Protein AF-A0AAN6H1N3-F1 (afdb_monomer_lite)

Secondary structure (DSSP, 8-state):
--SS--SS-HHHHHH-GGGGHHHHTT-SS-HHHHHHHHHHHHHHHHHHHHHHHHHHTT----STT------TTT--

Structure (mmCIF, N/CA/C/O backbone):
data_AF-A0AAN6H1N3-F1
#
_entry.id   AF-A0AAN6H1N3-F1
#
loop_
_atom_site.group_PDB
_atom_site.id
_atom_site.type_symbol
_atom_site.label_atom_id
_atom_site.label_alt_id
_atom_site.label_comp_id
_atom_site.label_asym_id
_atom_site.label_entity_id
_atom_site.label_seq_id
_atom_site.pdbx_PDB_ins_code
_atom_site.Cartn_x
_atom_site.Cartn_y
_atom_site.Cartn_z
_atom_site.occupancy
_atom_site.B_iso_or_equiv
_atom_site.auth_seq_id
_atom_site.auth_comp_id
_atom_site.auth_asym_id
_atom_site.auth_atom_id
_atom_site.pdbx_PDB_model_num
ATOM 1 N N . MET A 1 1 ? -11.072 9.928 3.283 1.00 71.00 1 MET A N 1
ATOM 2 C CA . MET A 1 1 ? -12.170 9.588 4.212 1.00 71.00 1 MET A CA 1
ATOM 3 C C . MET A 1 1 ? -11.701 9.896 5.623 1.00 71.00 1 MET A C 1
ATOM 5 O O . MET A 1 1 ? -10.554 9.579 5.909 1.00 71.00 1 MET A O 1
ATOM 9 N N . GLY A 1 2 ? -12.488 10.571 6.466 1.00 79.19 2 GLY A N 1
ATOM 10 C CA . GLY A 1 2 ? -12.035 10.840 7.840 1.00 79.19 2 GLY A CA 1
ATOM 11 C C . GLY A 1 2 ? -12.935 11.733 8.696 1.00 79.19 2 GLY A C 1
ATOM 12 O O . GLY A 1 2 ? -13.116 11.433 9.864 1.00 79.19 2 GLY A O 1
ATOM 13 N N . ILE A 1 3 ? -13.520 12.805 8.146 1.00 75.25 3 ILE A N 1
ATOM 14 C CA . ILE A 1 3 ? -14.339 13.750 8.941 1.00 75.25 3 ILE A CA 1
ATOM 15 C C . ILE A 1 3 ? -15.849 13.489 8.836 1.00 75.25 3 ILE A C 1
ATOM 17 O O . ILE A 1 3 ? -16.559 13.711 9.806 1.00 75.25 3 ILE A O 1
ATOM 21 N N . LEU A 1 4 ? -16.345 13.008 7.691 1.00 84.75 4 LEU A N 1
ATOM 22 C CA . LEU A 1 4 ? -17.782 12.790 7.440 1.00 84.75 4 LEU A CA 1
ATOM 23 C C . LEU A 1 4 ? -18.104 11.340 7.046 1.00 84.75 4 LEU A C 1
ATOM 25 O O . LEU A 1 4 ? -19.088 11.093 6.357 1.00 84.75 4 LEU A O 1
ATOM 29 N N . ASP A 1 5 ? -17.246 10.394 7.420 1.00 82.62 5 ASP A N 1
ATOM 30 C CA . ASP A 1 5 ? -17.439 8.987 7.072 1.00 82.62 5 ASP A CA 1
ATOM 31 C C . ASP A 1 5 ? -18.275 8.308 8.163 1.00 82.62 5 ASP A C 1
ATOM 33 O O . ASP A 1 5 ? -17.828 8.179 9.303 1.00 8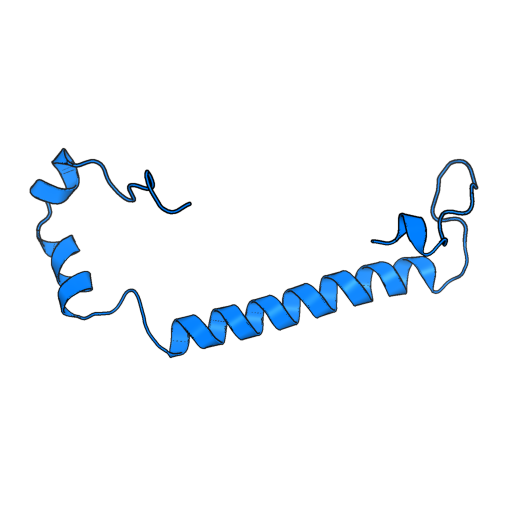2.62 5 ASP A O 1
ATOM 37 N N . GLN A 1 6 ? -19.517 7.950 7.831 1.00 79.56 6 GLN A N 1
ATOM 38 C CA . GLN A 1 6 ? -20.430 7.227 8.714 1.00 79.56 6 GLN A CA 1
ATOM 39 C C . GLN A 1 6 ? -20.655 5.828 8.144 1.00 79.56 6 GLN A C 1
ATOM 41 O O . GLN A 1 6 ? -21.267 5.682 7.089 1.00 79.56 6 GLN A O 1
ATOM 46 N N . ASP A 1 7 ? -20.202 4.801 8.862 1.00 75.06 7 ASP A N 1
ATOM 47 C CA . ASP A 1 7 ? -20.374 3.401 8.447 1.00 75.06 7 ASP A CA 1
ATOM 48 C C . ASP A 1 7 ? -21.860 2.970 8.516 1.00 75.06 7 ASP A C 1
ATOM 50 O O . ASP A 1 7 ? -22.329 2.135 7.744 1.00 75.06 7 ASP A O 1
ATOM 54 N N . VAL A 1 8 ? -22.640 3.588 9.417 1.00 74.81 8 VAL A N 1
ATOM 55 C CA . VAL A 1 8 ? -24.088 3.376 9.597 1.00 74.81 8 VAL A CA 1
ATOM 56 C C . VAL A 1 8 ? -24.808 4.659 10.030 1.00 74.81 8 VAL A C 1
ATOM 58 O O . VAL A 1 8 ? -24.247 5.501 10.726 1.00 74.81 8 VAL A O 1
ATOM 61 N N . ASN A 1 9 ? -26.084 4.782 9.648 1.00 79.69 9 ASN A N 1
ATOM 62 C CA . ASN A 1 9 ? -26.963 5.898 10.020 1.00 79.69 9 ASN A CA 1
ATOM 63 C C . ASN A 1 9 ? -27.292 5.880 11.528 1.00 79.69 9 ASN A C 1
ATOM 65 O O . ASN A 1 9 ? -27.612 4.825 12.084 1.00 79.69 9 ASN A O 1
ATOM 69 N N . ASP A 1 10 ? -27.300 7.053 12.164 1.00 72.00 10 ASP A N 1
ATOM 70 C CA . ASP A 1 10 ? -27.513 7.290 13.600 1.00 72.00 10 ASP A CA 1
ATOM 71 C C . ASP A 1 10 ? -28.685 6.500 14.217 1.00 72.00 10 ASP A C 1
ATOM 73 O O . ASP A 1 10 ? -28.583 5.988 15.335 1.00 72.00 10 ASP A O 1
ATOM 77 N N . LYS A 1 11 ? -29.799 6.339 13.486 1.00 74.00 11 LYS A N 1
ATOM 78 C CA . LYS A 1 11 ? -30.978 5.591 13.972 1.00 74.00 11 LYS A CA 1
ATOM 79 C C . LYS A 1 11 ? -30.710 4.091 14.140 1.00 74.00 11 LYS A C 1
ATOM 81 O O . LYS A 1 11 ? -31.260 3.471 15.047 1.00 74.00 11 LYS A O 1
ATOM 86 N N . VAL A 1 12 ? -29.878 3.509 13.277 1.00 68.12 12 VAL A N 1
ATOM 87 C CA . VAL A 1 12 ? -29.517 2.081 13.306 1.00 68.12 12 VAL A CA 1
ATOM 88 C C . VAL A 1 12 ? -28.433 1.826 14.356 1.00 68.12 12 VAL A C 1
ATOM 90 O O . VAL A 1 12 ? -28.501 0.822 15.065 1.00 68.12 12 VAL A O 1
ATOM 93 N N . SER A 1 13 ? -27.510 2.775 14.542 1.00 69.69 13 SER A N 1
ATOM 94 C CA . SER A 1 13 ? -26.493 2.734 15.604 1.00 69.69 13 SER A CA 1
ATOM 95 C C . SER A 1 13 ? -27.100 2.714 17.011 1.00 69.69 13 SER A C 1
ATOM 97 O O . SER A 1 13 ? -26.590 2.028 17.893 1.00 69.69 13 SER A O 1
ATOM 99 N N . LEU A 1 14 ? -28.218 3.420 17.220 1.00 72.06 14 LEU A N 1
ATOM 100 C CA . LEU A 1 14 ? -28.957 3.409 18.490 1.00 72.06 14 LEU A CA 1
ATOM 101 C C . LEU A 1 14 ? -29.812 2.144 18.680 1.00 72.06 14 LEU A C 1
ATOM 103 O O . LEU A 1 14 ? -30.019 1.711 19.811 1.00 72.06 14 LEU A O 1
ATOM 107 N N . ALA A 1 15 ? -30.301 1.543 17.590 1.00 75.44 15 ALA A N 1
ATOM 108 C CA . ALA A 1 15 ? -31.145 0.347 17.635 1.00 75.44 15 ALA A CA 1
ATOM 109 C C . ALA A 1 15 ? -30.351 -0.953 17.876 1.00 75.44 15 ALA A C 1
ATOM 111 O O . ALA A 1 15 ? -30.907 -1.915 18.406 1.00 75.44 15 ALA A O 1
ATOM 112 N N . VAL A 1 16 ? -29.062 -0.994 17.508 1.00 72.94 16 VAL A N 1
ATOM 113 C CA . VAL A 1 16 ? -28.191 -2.174 17.661 1.00 72.94 16 VAL A CA 1
ATOM 114 C C . VAL A 1 16 ? -26.978 -1.833 18.541 1.00 72.94 16 VAL A C 1
ATOM 116 O O . VAL A 1 16 ? -25.882 -1.588 18.031 1.00 72.94 16 VAL A O 1
ATOM 119 N N . PRO A 1 17 ? -27.116 -1.878 19.882 1.00 69.25 17 PRO A N 1
ATOM 120 C CA . PRO A 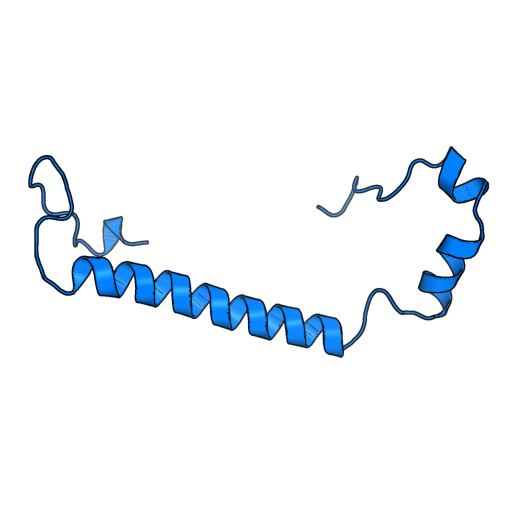1 17 ? -26.036 -1.500 20.801 1.00 69.25 17 PRO A CA 1
ATOM 121 C C . PRO A 1 17 ? -24.812 -2.435 20.742 1.00 69.25 17 PRO A C 1
ATOM 123 O O . PRO A 1 17 ? -23.752 -2.111 21.273 1.00 69.25 17 PRO A O 1
ATOM 126 N N . GLY A 1 18 ? -24.921 -3.588 20.070 1.00 72.25 18 GLY A N 1
ATOM 127 C CA . GLY A 1 18 ? -23.813 -4.530 19.877 1.00 72.25 18 GLY A CA 1
ATOM 128 C C . GLY A 1 18 ? -22.636 -3.966 19.069 1.00 72.25 18 GLY A C 1
ATOM 129 O O . GLY A 1 18 ? -21.509 -4.420 19.260 1.00 72.25 18 GLY A O 1
ATOM 130 N N . LEU A 1 19 ? -22.860 -2.953 18.223 1.00 72.94 19 LEU A N 1
ATOM 131 C CA . LEU A 1 19 ? -21.815 -2.323 17.403 1.00 72.94 19 LEU A CA 1
ATOM 132 C C . LEU A 1 19 ? -20.761 -1.592 18.254 1.00 72.94 19 LEU A C 1
ATOM 134 O O . LEU A 1 19 ? -19.579 -1.619 17.924 1.00 72.94 19 LEU A O 1
ATOM 138 N N . TYR A 1 20 ? -21.152 -1.031 19.404 1.00 74.12 20 TYR A N 1
ATOM 139 C CA . TYR A 1 20 ? -20.231 -0.331 20.310 1.00 74.12 20 TYR A CA 1
ATOM 140 C C . TYR A 1 20 ? -19.209 -1.268 20.975 1.00 74.12 20 TYR A C 1
ATOM 142 O O . TYR A 1 20 ? -18.099 -0.862 21.328 1.00 74.12 20 TYR A O 1
ATOM 150 N N . ARG A 1 21 ? -19.549 -2.555 21.111 1.00 75.50 21 ARG A N 1
ATOM 151 C CA . ARG A 1 21 ? -18.696 -3.550 21.773 1.00 75.50 21 ARG A CA 1
ATOM 152 C C . ARG A 1 21 ? -17.351 -3.737 21.063 1.00 75.50 21 ARG A C 1
ATOM 154 O O . ARG A 1 21 ? -16.332 -3.894 21.731 1.00 75.50 21 ARG A O 1
ATOM 161 N N . ARG A 1 22 ? -17.327 -3.608 19.731 1.00 72.50 22 ARG A N 1
ATOM 162 C CA . ARG A 1 22 ? -16.096 -3.642 18.920 1.00 72.50 22 ARG A CA 1
ATOM 163 C C . ARG A 1 22 ? -15.106 -2.528 19.271 1.00 72.50 22 ARG A C 1
ATOM 165 O O . ARG A 1 22 ? -13.897 -2.759 19.215 1.00 72.50 22 ARG A O 1
ATOM 172 N N . GLY A 1 23 ? -15.607 -1.355 19.667 1.00 77.12 23 GLY A N 1
ATOM 173 C CA . GLY A 1 23 ? -14.784 -0.235 20.126 1.00 77.12 23 GLY A CA 1
ATOM 174 C C . GLY A 1 23 ? -14.136 -0.508 21.485 1.00 77.12 23 GLY A C 1
ATOM 175 O O . GLY A 1 23 ? -12.942 -0.262 21.659 1.00 77.12 23 GLY A O 1
ATOM 176 N N . ILE A 1 24 ? -14.887 -1.095 22.427 1.00 79.31 24 ILE A N 1
ATOM 177 C CA . ILE A 1 24 ? -14.364 -1.509 23.746 1.00 79.31 24 ILE A CA 1
ATOM 178 C C . ILE A 1 24 ? -13.267 -2.569 23.584 1.00 79.31 24 ILE A C 1
ATOM 180 O O . ILE A 1 24 ? -12.224 -2.497 24.233 1.00 79.31 24 ILE A O 1
ATOM 184 N N . GLU A 1 25 ? -13.480 -3.527 22.683 1.00 82.19 25 GLU A N 1
ATOM 185 C CA . GLU A 1 25 ? -12.536 -4.609 22.384 1.00 82.19 25 GLU A CA 1
ATOM 186 C C . GLU A 1 25 ? -11.310 -4.135 21.573 1.00 82.19 25 GLU A C 1
ATOM 188 O O . GLU A 1 25 ? -10.404 -4.927 21.316 1.00 82.19 25 GLU A O 1
ATOM 193 N N . ARG A 1 26 ? -11.247 -2.846 21.186 1.00 74.81 26 ARG A N 1
ATOM 194 C CA . ARG A 1 26 ? -10.176 -2.241 20.364 1.00 74.81 26 ARG A CA 1
ATOM 195 C C . ARG A 1 26 ? -9.882 -3.032 19.083 1.00 74.81 26 ARG A C 1
ATOM 197 O O . ARG A 1 26 ? -8.758 -3.040 18.586 1.00 74.81 26 ARG A O 1
ATOM 204 N N . ALA A 1 27 ? -10.897 -3.691 18.529 1.00 75.06 27 ALA A N 1
ATOM 205 C CA . ALA A 1 27 ? -10.735 -4.586 17.388 1.00 75.06 27 ALA A CA 1
ATOM 206 C C . ALA A 1 27 ? -10.509 -3.837 16.060 1.00 75.06 27 ALA A C 1
ATOM 208 O O . ALA A 1 27 ? -10.049 -4.427 15.083 1.00 75.06 27 ALA A O 1
ATOM 209 N N . GLU A 1 28 ? -10.822 -2.539 16.005 1.00 74.19 28 GLU A N 1
ATOM 210 C CA . GLU A 1 28 ? -10.722 -1.739 14.778 1.00 74.19 28 GLU A CA 1
ATOM 211 C C . GLU A 1 28 ? -9.289 -1.312 14.447 1.00 74.19 28 GLU A C 1
ATOM 213 O O . GLU A 1 28 ? -8.911 -1.298 13.269 1.00 74.19 28 GLU A O 1
ATOM 218 N N . TRP A 1 29 ? -8.482 -1.034 15.478 1.00 76.62 29 TRP A N 1
ATOM 219 C CA . TRP A 1 29 ? -7.073 -0.666 15.364 1.00 76.62 29 TRP A CA 1
ATOM 220 C C . TRP A 1 29 ? -6.197 -1.705 16.061 1.00 76.62 29 TRP A C 1
ATOM 222 O O . TRP A 1 29 ? -5.994 -1.675 17.275 1.00 76.62 29 TRP A O 1
ATOM 232 N N . THR A 1 30 ? -5.658 -2.629 15.270 1.00 87.00 30 THR A N 1
ATOM 233 C CA . THR A 1 30 ? -4.729 -3.655 15.748 1.00 87.00 30 THR A CA 1
ATOM 234 C C . THR A 1 30 ? -3.397 -3.557 15.019 1.00 87.00 30 THR A C 1
ATOM 236 O O . THR A 1 30 ? -3.329 -3.173 13.850 1.00 87.00 30 THR A O 1
ATOM 239 N N . GLN A 1 31 ? -2.324 -3.955 15.705 1.00 89.19 31 GLN A N 1
ATOM 240 C CA . GLN A 1 31 ? -0.974 -3.967 15.140 1.00 89.19 31 GLN A CA 1
ATOM 241 C C . GLN A 1 31 ? -0.896 -4.858 13.892 1.00 89.19 31 GLN A C 1
ATOM 243 O O . GLN A 1 31 ? -0.239 -4.506 12.920 1.00 89.19 31 GLN A O 1
ATOM 248 N N . LEU A 1 32 ? -1.626 -5.978 13.884 1.00 89.94 32 LEU A N 1
ATOM 249 C CA . LEU A 1 32 ? -1.724 -6.857 12.722 1.00 89.94 32 LEU A CA 1
ATOM 250 C C . LEU A 1 32 ? -2.321 -6.116 11.522 1.00 89.94 32 LEU A C 1
ATOM 252 O O . LEU A 1 32 ? -1.730 -6.157 10.449 1.00 89.94 32 LEU A O 1
ATOM 256 N N . LYS A 1 33 ? -3.427 -5.384 11.717 1.00 87.81 33 LYS A N 1
ATOM 257 C CA . LYS A 1 33 ? -4.077 -4.613 10.648 1.00 87.81 33 LYS A CA 1
ATOM 258 C C . LYS A 1 33 ? -3.138 -3.553 10.057 1.00 87.81 33 LYS A C 1
ATOM 260 O O . LYS A 1 33 ? -3.084 -3.391 8.841 1.00 87.81 33 LYS A O 1
ATOM 265 N N . PHE A 1 34 ? -2.355 -2.876 10.900 1.00 90.19 34 PHE A N 1
ATOM 266 C CA . PHE A 1 34 ? -1.327 -1.936 10.444 1.00 90.19 34 PHE A CA 1
ATOM 267 C C . PHE A 1 34 ? -0.295 -2.622 9.538 1.00 90.19 34 PHE A C 1
ATOM 269 O O . PHE A 1 34 ? -0.092 -2.197 8.403 1.00 90.19 34 PHE A O 1
ATOM 276 N N . TRP A 1 35 ? 0.311 -3.720 9.995 1.00 93.06 35 TRP A N 1
ATOM 277 C CA . TRP A 1 35 ? 1.331 -4.419 9.210 1.00 93.06 35 TRP A CA 1
ATOM 278 C C . TRP A 1 35 ? 0.779 -5.059 7.935 1.00 93.06 35 TRP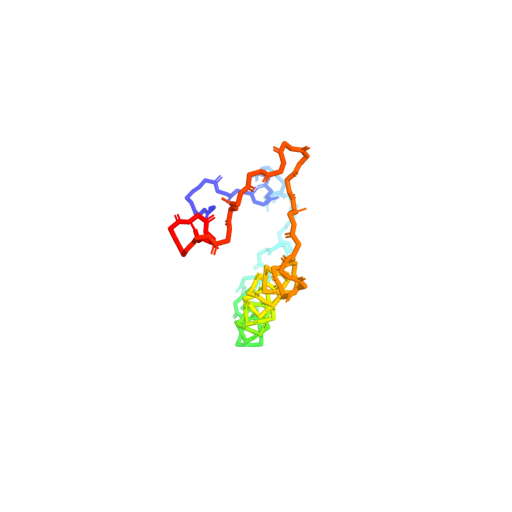 A C 1
ATOM 280 O O . TRP A 1 35 ? 1.483 -5.071 6.927 1.00 93.06 35 TRP A O 1
ATOM 290 N N . THR A 1 36 ? -0.474 -5.526 7.928 1.00 94.94 36 THR A N 1
ATOM 291 C CA . THR A 1 36 ? -1.110 -6.013 6.695 1.00 94.94 36 THR A CA 1
ATOM 292 C C . THR A 1 36 ? -1.276 -4.900 5.668 1.00 94.94 36 THR A C 1
ATOM 294 O O . THR A 1 36 ? -0.973 -5.127 4.503 1.00 94.94 36 THR A O 1
ATOM 297 N N . TYR A 1 37 ? -1.666 -3.687 6.080 1.00 93.69 37 TYR A N 1
ATOM 298 C CA . TYR A 1 37 ? -1.734 -2.547 5.157 1.00 93.69 37 TYR A CA 1
ATOM 299 C C . TYR A 1 37 ? -0.347 -2.087 4.690 1.00 93.69 37 TYR A C 1
ATOM 301 O O . TYR A 1 37 ? -0.186 -1.717 3.531 1.00 93.69 37 TYR A O 1
ATOM 309 N N . MET A 1 38 ? 0.675 -2.154 5.550 1.00 95.19 38 MET A N 1
ATOM 310 C CA . MET A 1 38 ? 2.058 -1.858 5.148 1.00 95.19 38 MET A CA 1
ATOM 311 C C . MET A 1 38 ? 2.579 -2.862 4.109 1.00 95.19 38 MET A C 1
ATOM 313 O O . MET A 1 38 ? 3.231 -2.467 3.143 1.00 95.19 38 MET A O 1
ATOM 317 N N . ALA A 1 39 ? 2.280 -4.152 4.288 1.00 96.00 39 ALA A N 1
ATOM 318 C CA . ALA A 1 39 ? 2.647 -5.199 3.338 1.00 96.00 39 ALA A CA 1
ATOM 319 C C . ALA A 1 39 ? 1.891 -5.059 2.008 1.00 96.00 39 ALA A C 1
ATOM 321 O O . ALA A 1 39 ? 2.500 -5.193 0.948 1.00 96.00 39 ALA A O 1
ATOM 322 N N . ASP A 1 40 ? 0.596 -4.740 2.061 1.00 95.69 40 ASP A N 1
ATOM 323 C CA . ASP A 1 40 ? -0.227 -4.477 0.877 1.00 95.69 40 ASP A CA 1
ATOM 324 C C . ASP A 1 40 ? 0.300 -3.269 0.083 1.00 95.69 40 ASP A C 1
ATOM 326 O O . ASP A 1 40 ? 0.513 -3.367 -1.124 1.00 95.69 40 ASP A O 1
ATOM 330 N N . GLY A 1 41 ? 0.661 -2.175 0.762 1.00 95.50 41 GLY A N 1
ATOM 331 C CA . GLY A 1 41 ? 1.292 -1.013 0.126 1.00 95.50 41 GLY A CA 1
ATOM 332 C C . GLY A 1 41 ? 2.651 -1.328 -0.513 1.00 95.50 41 GLY A C 1
ATOM 333 O O . GLY A 1 41 ? 2.951 -0.865 -1.618 1.00 95.50 41 GLY A O 1
ATOM 334 N N . LEU A 1 42 ? 3.472 -2.165 0.131 1.00 96.31 42 LEU A N 1
ATOM 335 C CA . LEU A 1 42 ? 4.728 -2.643 -0.453 1.00 96.31 42 LEU A CA 1
ATOM 336 C C . LEU A 1 42 ? 4.462 -3.485 -1.708 1.00 96.31 42 LEU A C 1
ATOM 338 O O . LEU A 1 42 ? 5.088 -3.258 -2.742 1.00 96.31 42 LEU A O 1
ATOM 342 N N . TYR A 1 43 ? 3.499 -4.402 -1.661 1.00 95.62 43 TYR A N 1
ATOM 343 C CA . TYR A 1 43 ? 3.106 -5.202 -2.819 1.00 95.62 43 TYR A CA 1
ATOM 344 C C . TYR A 1 43 ? 2.574 -4.334 -3.971 1.00 95.62 43 TYR A C 1
ATOM 346 O O . TYR A 1 43 ? 3.035 -4.467 -5.106 1.00 95.62 43 TYR A O 1
ATOM 354 N N . GLN A 1 44 ? 1.670 -3.393 -3.683 1.00 95.00 44 GLN A N 1
ATOM 355 C CA . GLN A 1 44 ? 1.105 -2.482 -4.677 1.00 95.00 44 GLN A CA 1
ATOM 356 C C . GLN A 1 44 ? 2.184 -1.598 -5.315 1.00 95.00 44 GLN A C 1
ATOM 358 O O . GLN A 1 44 ? 2.187 -1.422 -6.535 1.00 95.00 44 GLN A O 1
ATOM 363 N N . SER A 1 45 ? 3.127 -1.075 -4.524 1.00 94.06 45 SER A N 1
ATOM 364 C CA . SER A 1 45 ? 4.239 -0.275 -5.056 1.00 94.06 45 SER A CA 1
ATOM 365 C C . SER A 1 45 ? 5.165 -1.090 -5.964 1.00 94.06 45 SER A C 1
ATOM 367 O O . SER A 1 45 ? 5.509 -0.618 -7.051 1.00 94.06 45 SER A O 1
ATOM 369 N N . LEU A 1 46 ? 5.502 -2.331 -5.584 1.00 95.56 46 LEU A N 1
ATOM 370 C CA . LEU A 1 46 ? 6.284 -3.237 -6.429 1.00 95.56 46 LEU A CA 1
ATOM 371 C C . LEU A 1 46 ? 5.570 -3.506 -7.753 1.00 95.56 46 LEU A C 1
ATOM 373 O O . LEU A 1 46 ? 6.188 -3.390 -8.809 1.00 95.56 46 LEU A O 1
ATOM 377 N N . ILE A 1 47 ? 4.275 -3.821 -7.717 1.00 94.25 47 ILE A N 1
ATOM 378 C CA . ILE A 1 47 ? 3.508 -4.064 -8.941 1.00 94.25 47 ILE A CA 1
ATOM 379 C C . ILE A 1 47 ? 3.458 -2.818 -9.816 1.00 94.25 47 ILE A C 1
ATOM 381 O O . ILE A 1 47 ? 3.747 -2.924 -11.002 1.00 94.25 47 ILE A O 1
ATOM 385 N N . CYS A 1 48 ? 3.142 -1.649 -9.262 1.00 91.56 48 CYS A N 1
ATOM 386 C CA . CYS A 1 48 ? 3.046 -0.413 -10.041 1.00 91.56 48 CYS A CA 1
ATOM 387 C C . CYS A 1 48 ? 4.369 -0.093 -10.764 1.00 91.56 48 CYS A C 1
ATOM 389 O O . CYS A 1 48 ? 4.380 0.244 -11.953 1.00 91.56 48 CYS A O 1
ATOM 391 N N . TYR A 1 49 ? 5.497 -0.297 -10.076 1.00 89.44 49 TYR A N 1
ATOM 392 C CA . TYR A 1 49 ? 6.825 -0.114 -10.654 1.00 89.44 49 TYR A CA 1
ATOM 393 C C . TYR A 1 49 ? 7.149 -1.167 -11.722 1.00 89.44 49 TYR A C 1
ATOM 395 O O . TYR A 1 49 ? 7.476 -0.829 -12.862 1.00 89.44 49 TYR A O 1
ATOM 403 N N . PHE A 1 50 ? 7.049 -2.454 -11.378 1.00 90.62 50 PHE A N 1
ATOM 404 C CA . PHE A 1 50 ? 7.467 -3.534 -12.273 1.00 90.62 50 PHE A CA 1
ATOM 405 C C . PHE A 1 50 ? 6.541 -3.701 -13.472 1.00 90.62 50 PHE A C 1
ATOM 407 O O . PHE A 1 50 ? 7.014 -4.044 -14.552 1.00 90.62 50 PHE A O 1
ATOM 414 N N . PHE A 1 51 ? 5.250 -3.420 -13.324 1.00 89.56 51 PHE A N 1
ATOM 415 C CA . PHE A 1 51 ? 4.309 -3.431 -14.436 1.00 89.56 51 PHE A CA 1
ATOM 416 C C . PHE A 1 51 ? 4.705 -2.394 -15.491 1.00 89.56 51 PHE A C 1
ATOM 418 O O . PHE A 1 51 ? 4.899 -2.740 -16.657 1.00 89.56 51 PHE A O 1
ATOM 425 N N . THR A 1 52 ? 4.939 -1.151 -15.067 1.00 86.12 52 THR A N 1
ATOM 426 C CA . THR A 1 52 ? 5.403 -0.075 -15.953 1.00 86.12 52 THR A CA 1
ATOM 427 C C . THR A 1 52 ? 6.760 -0.416 -16.576 1.00 86.12 52 THR A C 1
ATOM 429 O O . THR A 1 52 ? 6.942 -0.279 -17.785 1.00 86.12 52 THR A O 1
ATOM 432 N N . TYR A 1 53 ? 7.702 -0.956 -15.796 1.00 85.69 53 TYR A N 1
ATOM 433 C CA . TYR A 1 53 ? 9.006 -1.387 -16.307 1.00 85.69 53 TYR A CA 1
ATOM 434 C C . TYR A 1 53 ? 8.897 -2.479 -17.385 1.00 85.69 53 TYR A C 1
ATOM 436 O O . TYR A 1 53 ? 9.532 -2.378 -18.435 1.00 85.69 53 TYR A O 1
ATOM 444 N N . LEU A 1 54 ? 8.087 -3.518 -17.158 1.00 87.06 54 LEU A N 1
ATOM 445 C CA . LEU A 1 54 ? 7.945 -4.641 -18.090 1.00 87.06 54 LEU A CA 1
ATOM 446 C C . LEU A 1 54 ? 7.312 -4.225 -19.422 1.00 87.06 54 LEU A C 1
ATOM 448 O O . LEU A 1 54 ? 7.702 -4.763 -20.457 1.00 87.06 54 LEU A O 1
ATOM 452 N N . VAL A 1 55 ? 6.400 -3.249 -19.410 1.00 86.44 55 VAL A N 1
ATOM 453 C CA . VAL A 1 55 ? 5.795 -2.682 -20.627 1.00 86.44 55 VAL A CA 1
ATOM 454 C C . VAL A 1 55 ? 6.842 -1.990 -21.506 1.00 86.44 55 VAL A C 1
ATOM 456 O O . VAL A 1 55 ? 6.816 -2.128 -22.728 1.00 86.44 55 VAL A O 1
ATOM 459 N N . PHE A 1 56 ? 7.803 -1.282 -20.910 1.00 82.44 56 PHE A N 1
ATOM 460 C CA . PHE A 1 56 ? 8.835 -0.551 -21.659 1.00 82.44 56 PHE A CA 1
ATOM 461 C C . PHE A 1 56 ? 10.129 -1.343 -21.898 1.00 82.44 56 PHE A C 1
ATOM 463 O O . PHE A 1 56 ? 10.912 -0.981 -22.777 1.00 82.44 56 PHE A O 1
ATOM 470 N N . ARG A 1 57 ? 10.329 -2.471 -21.204 1.00 81.56 57 ARG A N 1
ATOM 471 C CA . ARG A 1 57 ? 11.475 -3.378 -21.391 1.00 81.56 57 ARG A CA 1
ATOM 472 C C . ARG A 1 57 ? 11.716 -3.841 -22.842 1.00 81.56 57 ARG A C 1
ATOM 474 O O . ARG A 1 57 ? 12.882 -3.863 -23.230 1.00 81.56 57 ARG A O 1
ATOM 481 N N . PRO A 1 58 ? 10.709 -4.233 -23.651 1.00 81.12 58 PRO A N 1
ATOM 482 C CA . PRO A 1 58 ? 10.944 -4.697 -25.022 1.00 81.12 58 PRO A CA 1
ATOM 483 C C . PRO A 1 58 ? 11.316 -3.580 -26.015 1.00 81.12 58 PRO A C 1
ATOM 485 O O . PRO A 1 58 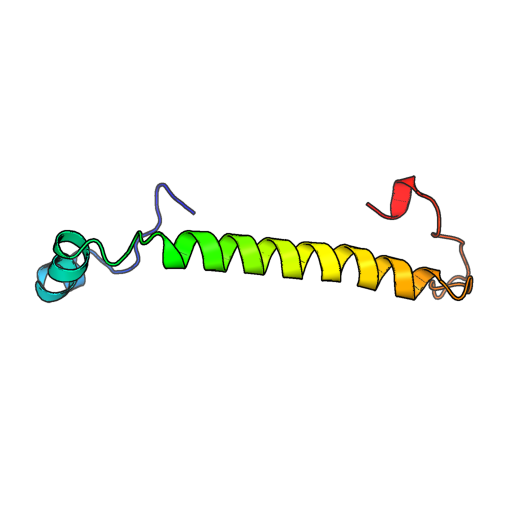? 11.497 -3.885 -27.188 1.00 81.12 58 PRO A O 1
ATOM 488 N N . ALA A 1 59 ? 11.430 -2.317 -25.574 1.00 72.12 59 ALA A N 1
ATOM 489 C CA . ALA A 1 59 ? 11.838 -1.164 -26.391 1.00 72.12 59 ALA A CA 1
ATOM 490 C C . ALA A 1 59 ? 11.034 -0.976 -27.698 1.00 72.12 59 ALA A C 1
ATOM 492 O O . ALA A 1 59 ? 11.516 -0.370 -28.654 1.00 72.12 59 ALA A O 1
ATOM 493 N N . ASN A 1 60 ? 9.795 -1.473 -27.727 1.00 73.31 60 ASN A N 1
ATOM 494 C CA . ASN A 1 60 ? 8.861 -1.298 -28.833 1.00 73.31 60 ASN A CA 1
ATOM 495 C C . ASN A 1 60 ? 7.992 -0.054 -28.626 1.00 73.31 60 ASN A C 1
ATOM 497 O O . ASN A 1 60 ? 7.840 0.462 -27.516 1.00 73.31 60 ASN A O 1
ATOM 501 N N . PHE A 1 61 ? 7.377 0.416 -29.709 1.00 72.56 61 PHE A N 1
ATOM 502 C CA . PHE A 1 61 ? 6.370 1.465 -29.627 1.00 72.56 61 PHE A CA 1
ATOM 503 C C . PHE A 1 61 ? 5.108 0.914 -28.952 1.00 72.56 61 PHE A C 1
ATOM 505 O O . PHE A 1 61 ? 4.371 0.134 -29.543 1.00 72.56 61 PHE A O 1
ATOM 512 N N . ASN A 1 62 ? 4.857 1.344 -27.716 1.00 72.94 62 ASN A N 1
ATOM 513 C CA . ASN A 1 62 ? 3.653 0.993 -26.952 1.00 72.94 62 ASN A CA 1
ATOM 514 C C . ASN A 1 62 ? 2.453 1.921 -27.252 1.00 72.94 62 ASN A C 1
ATOM 516 O O . ASN A 1 62 ? 1.443 1.871 -26.559 1.00 72.94 62 ASN A O 1
ATOM 520 N N . THR A 1 63 ? 2.570 2.781 -28.270 1.00 78.69 63 THR A N 1
ATOM 521 C CA . THR A 1 63 ? 1.556 3.764 -28.684 1.00 78.69 63 THR A CA 1
ATOM 522 C C . THR A 1 63 ? 1.053 3.426 -30.086 1.00 78.69 63 THR A C 1
ATOM 524 O O . THR A 1 63 ? 1.868 3.198 -30.978 1.00 78.69 63 THR A O 1
ATOM 527 N N . GLU A 1 64 ? -0.260 3.501 -30.321 1.00 76.44 64 GLU A N 1
ATOM 528 C CA . GLU A 1 64 ? -0.879 3.243 -31.637 1.00 76.44 64 GLU A CA 1
ATOM 529 C C . GLU A 1 64 ? -0.368 4.178 -32.752 1.00 76.44 64 GLU A C 1
ATOM 531 O O . GLU A 1 64 ? -0.283 3.789 -33.911 1.00 76.44 64 GLU A O 1
ATOM 536 N N . SER A 1 65 ? 0.036 5.404 -32.401 1.00 81.00 65 SER A N 1
ATOM 537 C CA . SER A 1 65 ? 0.615 6.399 -33.314 1.00 81.00 65 SER A CA 1
ATOM 538 C C . SER A 1 65 ? 2.140 6.301 -33.482 1.00 81.00 65 SER A C 1
ATOM 540 O O . SER A 1 65 ? 2.736 7.174 -34.114 1.00 81.00 65 SER A O 1
ATOM 542 N N . GLY A 1 66 ? 2.801 5.304 -32.877 1.00 76.06 66 GLY A N 1
ATOM 543 C CA . GLY A 1 66 ? 4.247 5.078 -33.016 1.00 76.06 66 GLY A CA 1
ATOM 544 C C . GLY A 1 66 ? 5.152 6.113 -32.332 1.00 76.06 66 GLY A C 1
ATOM 545 O O . GLY A 1 66 ? 6.360 6.112 -32.543 1.00 76.06 66 GLY A O 1
ATOM 546 N N . HIS A 1 67 ? 4.607 7.016 -31.514 1.00 78.75 67 HIS A N 1
ATOM 547 C CA . HIS A 1 67 ? 5.415 8.007 -30.801 1.00 78.75 67 HIS A CA 1
ATOM 548 C C . HIS A 1 67 ? 6.112 7.394 -29.579 1.00 78.75 67 HIS A C 1
ATOM 550 O O . HIS A 1 67 ? 5.500 6.660 -28.796 1.00 78.75 67 HIS A O 1
ATOM 556 N N . VAL A 1 68 ? 7.389 7.745 -29.385 1.00 77.62 68 VAL A N 1
ATOM 557 C CA . VAL A 1 68 ? 8.177 7.327 -28.218 1.00 77.62 68 VAL A CA 1
ATOM 558 C C . VAL A 1 68 ? 7.652 8.030 -26.968 1.00 77.62 68 VAL A C 1
ATOM 560 O O . VAL A 1 68 ? 7.652 9.258 -26.871 1.00 77.62 68 VAL A O 1
ATOM 563 N N . ILE A 1 69 ? 7.228 7.234 -25.991 1.00 79.25 69 ILE A N 1
ATOM 564 C CA . ILE A 1 69 ? 6.769 7.702 -24.674 1.00 79.25 69 ILE A CA 1
ATOM 565 C C . ILE A 1 69 ? 7.635 7.159 -23.529 1.00 79.25 69 ILE A C 1
ATOM 567 O O . ILE A 1 69 ? 7.281 7.306 -22.368 1.00 79.25 69 ILE A O 1
ATOM 571 N N . SER A 1 70 ? 8.796 6.582 -23.850 1.00 71.88 70 SER A N 1
ATOM 572 C CA . SER A 1 70 ? 9.735 6.002 -22.879 1.00 71.88 70 SER A CA 1
ATOM 573 C C . SER A 1 70 ? 10.540 7.042 -22.073 1.00 71.88 70 SER A C 1
ATOM 575 O O . SER A 1 70 ? 11.575 6.713 -21.497 1.00 71.88 70 SER A O 1
ATOM 577 N N . ASP A 1 71 ? 10.122 8.308 -22.081 1.00 78.25 71 ASP A N 1
ATOM 578 C CA . ASP A 1 71 ? 10.840 9.394 -21.415 1.00 78.25 71 ASP A CA 1
ATOM 579 C C . ASP A 1 71 ? 10.530 9.420 -19.914 1.00 78.25 71 ASP A C 1
ATOM 581 O O . ASP A 1 71 ? 9.377 9.269 -19.502 1.00 78.25 71 ASP A O 1
ATOM 585 N N . TYR A 1 72 ? 11.549 9.686 -19.096 1.00 70.31 72 TYR A N 1
ATOM 586 C CA . TYR A 1 72 ? 11.426 9.704 -17.636 1.00 70.31 72 TYR A CA 1
ATOM 587 C C . TYR A 1 72 ? 10.382 10.711 -17.130 1.00 70.31 72 TYR A C 1
ATOM 589 O O . TYR A 1 72 ? 9.795 10.496 -16.074 1.00 70.31 72 TYR A O 1
ATOM 597 N N . LYS A 1 73 ? 10.110 11.788 -17.882 1.00 74.69 73 LYS A N 1
ATOM 598 C CA . LYS A 1 73 ? 9.111 12.806 -17.512 1.00 74.69 73 LYS A CA 1
ATOM 599 C C . LYS A 1 73 ? 7.666 12.352 -17.717 1.00 74.69 73 LYS A C 1
ATOM 601 O O . LYS A 1 73 ? 6.758 13.043 -17.273 1.00 74.69 73 LYS A O 1
ATOM 606 N N . ARG A 1 74 ? 7.447 11.261 -18.455 1.00 70.75 74 ARG A N 1
ATOM 607 C CA . ARG A 1 74 ? 6.117 10.746 -18.825 1.00 70.75 74 ARG A CA 1
ATOM 608 C C . ARG A 1 74 ? 5.762 9.430 -18.134 1.00 70.75 74 ARG A C 1
ATOM 610 O O . ARG A 1 74 ? 4.635 8.972 -18.266 1.00 70.75 74 ARG A O 1
ATOM 617 N N . MET A 1 75 ? 6.723 8.822 -17.442 1.00 68.00 75 MET A N 1
ATOM 618 C CA . MET A 1 75 ? 6.602 7.508 -16.804 1.00 68.00 75 MET A CA 1
ATOM 619 C C . MET A 1 75 ? 6.201 7.569 -15.320 1.00 68.00 75 MET A C 1
ATOM 621 O O . MET A 1 75 ? 6.070 6.513 -14.704 1.00 68.00 75 MET A O 1
ATOM 625 N N . GLY A 1 76 ? 6.028 8.768 -14.749 1.00 60.31 76 GLY A N 1
ATOM 626 C CA . GLY A 1 76 ? 5.686 8.9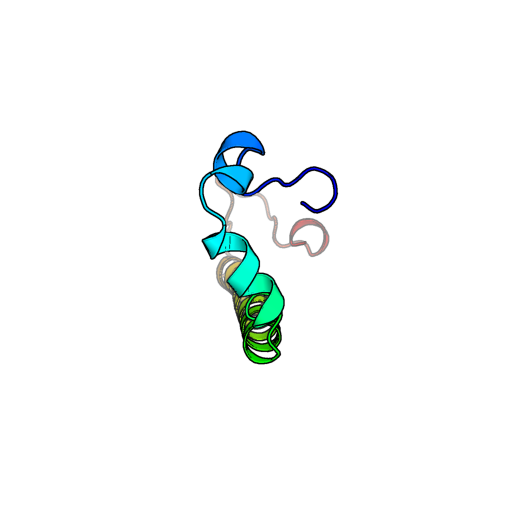98 -13.340 1.00 60.31 76 GLY A CA 1
ATOM 627 C C . GLY A 1 76 ? 4.561 10.001 -13.163 1.00 60.31 76 GLY A C 1
ATOM 628 O O . GLY A 1 76 ? 4.487 10.940 -13.988 1.00 60.31 76 GLY A O 1
#

Organism: NCBI:txid329885

Foldseek 3Di:
DPDPDDPDDPVVCVVCVVVCVCVVVVVVDD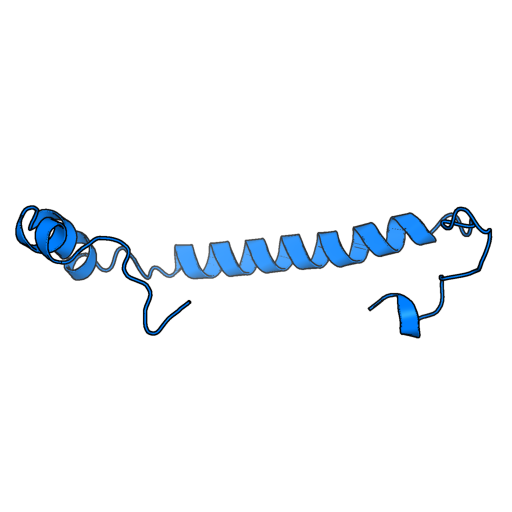PVVVVVVVVVVVVVVVCLVVVLVVCCVVVAQPDPVRDDQVDPVNSD

pLDDT: mean 80.86, std 8.92, range [60.31, 96.31]

Sequence (76 aa):
MGILDQDVNDKVSLAVPGLYRRGIERAEWTQLKFWTYMADGLYQSLICYFFTYLVFRPANFNTESGHVISDYKRMG

InterPro domains:
  IPR032630 P-type ATPase, C-terminal [PF16212] (1-70)

Radius of gyration: 22.59 Å; chains: 1; bounding box: 43×21×57 Å